Protein AF-A0A8X6I5J2-F1 (afdb_monomer_lite)

Organism: Trichonephila clavata (NCBI:txid2740835)

Secondary structure (DSSP, 8-state):
--------GGGGHHHHHHHHHHHHHHH--PPPPTTTTTS-------SPPP-SPPPP-PPP--SPPPPTT---PPPTTTT-BTTB-

Sequence (85 aa):
WKYRRNVLTFSCRKTQAVLDKCMLEKLNIERPYLGYFTEIRTHKTNRPHPGPPLPRKEYVDDRPSLPPDYPIEDAKFGSAWFMYN

Foldseek 3Di:
DPDPPVPPVVVCVVVVVVVQVCCCVPVVDHDDDDCPVVDDDDDDDPDPDDDDPDDDDDDDP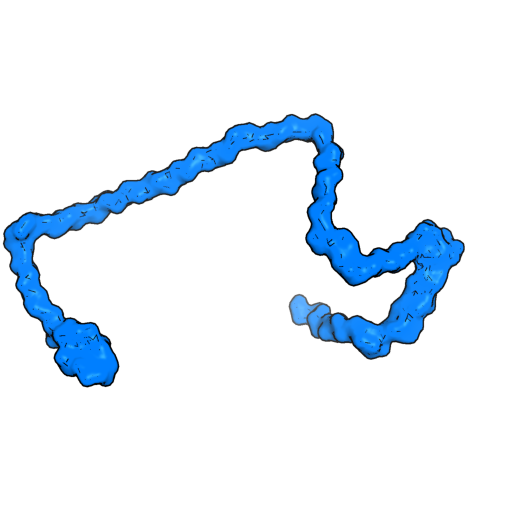PDDDDDPPDDDDADPQHPPDPVHD

Structure (mmCIF, N/CA/C/O backbone):
data_AF-A0A8X6I5J2-F1
#
_entry.id   AF-A0A8X6I5J2-F1
#
loop_
_atom_site.group_PDB
_atom_site.id
_atom_site.type_symbol
_atom_site.label_atom_id
_atom_site.label_alt_id
_atom_site.label_comp_id
_atom_site.label_asym_id
_atom_site.label_entity_id
_atom_site.label_seq_id
_atom_site.pdbx_PDB_ins_code
_atom_site.Cartn_x
_atom_site.Cartn_y
_atom_site.Cartn_z
_atom_site.occupancy
_atom_site.B_iso_or_equiv
_atom_site.auth_seq_id
_atom_site.auth_comp_id
_atom_site.auth_asym_id
_atom_site.auth_atom_id
_atom_site.pdbx_PDB_model_num
ATOM 1 N N . TRP A 1 1 ? 9.531 21.642 6.570 1.00 38.75 1 TRP A N 1
ATOM 2 C CA . TRP A 1 1 ? 10.195 20.429 7.100 1.00 38.75 1 TRP A CA 1
ATOM 3 C C . TRP A 1 1 ? 10.089 20.282 8.622 1.00 38.75 1 TRP A C 1
ATOM 5 O O . TRP A 1 1 ? 10.995 19.759 9.256 1.00 38.75 1 TRP A O 1
ATOM 15 N N . LYS A 1 2 ? 8.972 20.691 9.236 1.00 41.94 2 LYS A N 1
ATOM 16 C CA . LYS A 1 2 ? 8.724 20.534 10.677 1.00 41.94 2 LYS A CA 1
ATOM 17 C C . LYS A 1 2 ? 7.516 19.603 10.805 1.00 41.94 2 LYS A C 1
ATOM 19 O O . LYS A 1 2 ? 6.549 19.812 10.084 1.00 41.94 2 LYS A O 1
ATOM 24 N N . TYR A 1 3 ? 7.613 18.584 11.659 1.00 51.31 3 TYR A N 1
ATOM 25 C CA . TYR A 1 3 ? 6.624 17.519 11.913 1.00 51.31 3 TYR A CA 1
ATOM 26 C C . TYR A 1 3 ? 6.640 16.283 10.996 1.00 51.31 3 TYR A C 1
ATOM 28 O O . TYR A 1 3 ? 5.608 15.869 10.477 1.00 51.31 3 TYR A O 1
ATOM 36 N N . ARG A 1 4 ? 7.766 15.557 10.950 1.00 51.03 4 ARG A N 1
ATOM 37 C CA . ARG A 1 4 ? 7.658 14.087 10.966 1.00 51.03 4 ARG A CA 1
ATOM 38 C C . ARG A 1 4 ? 7.341 13.659 12.400 1.00 51.03 4 ARG A C 1
ATOM 40 O O . ARG A 1 4 ? 8.240 13.396 13.188 1.00 51.03 4 ARG A O 1
ATOM 47 N N . ARG A 1 5 ? 6.055 13.654 12.767 1.00 56.44 5 ARG A N 1
ATOM 48 C CA . ARG A 1 5 ? 5.608 12.865 13.922 1.00 56.44 5 ARG A CA 1
ATOM 49 C C . ARG A 1 5 ? 5.722 11.404 13.501 1.00 56.44 5 ARG A C 1
ATOM 51 O O . ARG A 1 5 ? 5.104 11.019 12.515 1.00 56.44 5 ARG A O 1
ATOM 58 N N . ASN A 1 6 ? 6.529 10.618 14.206 1.00 55.31 6 ASN A N 1
ATOM 59 C CA . ASN A 1 6 ? 6.534 9.167 14.055 1.00 55.31 6 ASN A CA 1
ATOM 60 C C . ASN A 1 6 ? 5.119 8.662 14.376 1.00 55.31 6 ASN A C 1
ATOM 62 O O . ASN A 1 6 ? 4.729 8.623 15.541 1.00 55.31 6 ASN A O 1
ATOM 66 N N . VAL A 1 7 ? 4.324 8.341 13.350 1.00 60.41 7 VAL A N 1
ATOM 67 C CA . VAL A 1 7 ? 2.970 7.790 13.511 1.00 60.41 7 VAL A CA 1
ATOM 68 C C . VAL A 1 7 ? 3.104 6.309 13.854 1.00 60.41 7 VAL A C 1
ATOM 70 O O . VAL A 1 7 ? 2.863 5.424 13.038 1.00 60.41 7 VAL A O 1
ATOM 73 N N . LEU A 1 8 ? 3.549 6.031 15.077 1.00 59.28 8 LEU A N 1
ATOM 74 C CA . LEU A 1 8 ? 3.470 4.695 15.648 1.00 59.28 8 LEU A CA 1
ATOM 75 C C . LEU A 1 8 ? 2.008 4.457 16.036 1.00 59.28 8 LEU A C 1
ATOM 77 O O . LEU A 1 8 ? 1.535 4.937 17.060 1.00 59.28 8 LEU A O 1
ATOM 81 N N . THR A 1 9 ? 1.271 3.722 15.205 1.00 66.50 9 THR A N 1
ATOM 82 C CA . THR A 1 9 ? -0.157 3.413 15.419 1.00 66.50 9 THR A CA 1
ATOM 83 C C . THR A 1 9 ? -0.412 2.527 16.644 1.00 66.50 9 THR A C 1
ATOM 85 O O . THR A 1 9 ? -1.550 2.408 17.099 1.00 66.50 9 THR A O 1
ATOM 88 N N . PHE A 1 10 ? 0.639 1.922 17.206 1.00 75.31 10 PHE A N 1
ATOM 89 C CA . PHE A 1 10 ? 0.553 0.998 18.334 1.00 75.31 10 PHE A CA 1
ATOM 90 C C . PHE A 1 10 ? 0.084 1.665 19.636 1.00 75.31 10 PHE A C 1
ATOM 92 O O . PHE A 1 10 ? -0.751 1.106 20.341 1.00 75.31 10 PHE A O 1
ATOM 99 N N . SER A 1 11 ? 0.542 2.882 19.940 1.00 85.62 11 SER A N 1
ATOM 100 C CA . SER A 1 11 ? 0.157 3.596 21.169 1.00 85.62 11 SER A CA 1
ATOM 101 C C . SER A 1 11 ? -1.237 4.238 21.097 1.00 85.62 11 SER A C 1
ATOM 103 O O . SER A 1 11 ? -1.775 4.664 22.118 1.00 85.62 11 SER A O 1
ATOM 105 N N . CYS A 1 12 ? -1.860 4.278 19.914 1.00 87.69 12 CYS A N 1
ATOM 106 C CA . CYS A 1 12 ? -3.107 5.006 19.659 1.00 87.69 12 CYS A CA 1
ATOM 107 C C . CYS A 1 12 ? -4.352 4.110 19.524 1.00 87.69 12 CYS A C 1
ATOM 109 O O . CYS A 1 12 ? -5.381 4.566 19.032 1.00 87.69 12 CYS A O 1
ATOM 111 N N . ARG A 1 13 ? -4.318 2.845 19.967 1.00 89.56 13 ARG A N 1
ATOM 112 C CA . ARG A 1 13 ? -5.475 1.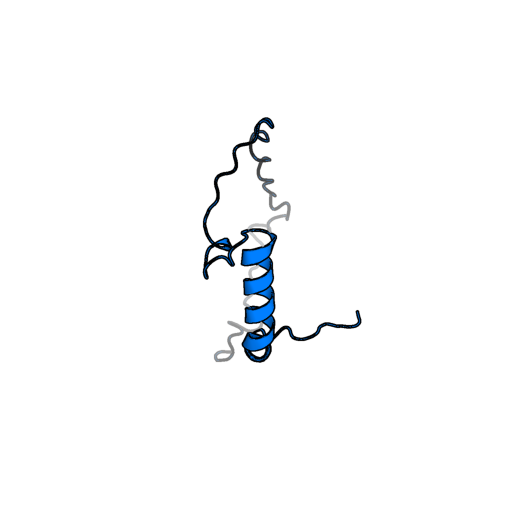933 19.811 1.00 89.56 13 ARG A CA 1
ATOM 113 C C . ARG A 1 13 ? -6.744 2.408 20.528 1.00 89.56 13 ARG A C 1
ATOM 115 O O . ARG A 1 13 ? -7.836 2.211 20.007 1.00 89.56 13 ARG A O 1
ATOM 122 N N . LYS A 1 14 ? -6.610 3.090 21.673 1.00 91.50 14 LYS A N 1
ATOM 123 C CA . LYS A 1 14 ? -7.753 3.649 22.421 1.00 91.50 14 LYS A CA 1
ATOM 124 C C . LYS A 1 14 ? -8.469 4.757 21.645 1.00 91.50 14 LYS A C 1
ATOM 126 O O . LYS A 1 14 ? -9.689 4.751 21.557 1.00 91.50 14 LYS A O 1
ATOM 131 N N . THR A 1 15 ? -7.716 5.691 21.065 1.00 91.81 15 THR A N 1
ATOM 132 C CA . THR A 1 15 ? -8.288 6.796 20.280 1.00 91.81 15 THR A CA 1
ATOM 133 C C . THR A 1 15 ? -8.806 6.313 18.930 1.00 91.81 15 THR A C 1
ATOM 135 O O . THR A 1 15 ? -9.844 6.782 18.474 1.00 91.81 15 THR A O 1
ATOM 138 N N . GLN A 1 16 ? -8.137 5.325 18.329 1.00 92.75 16 GLN A N 1
ATOM 139 C CA . GLN A 1 16 ? -8.604 4.671 17.113 1.00 92.75 16 GLN A CA 1
ATOM 140 C C . GLN A 1 16 ? -9.980 4.015 17.311 1.00 92.75 16 GLN A C 1
ATOM 142 O O . GLN A 1 16 ? -10.856 4.223 16.484 1.00 92.75 16 GLN A O 1
ATOM 147 N N . ALA A 1 17 ? -10.209 3.295 18.416 1.00 92.94 17 ALA A N 1
ATOM 148 C CA . ALA A 1 17 ? -11.499 2.649 18.679 1.00 92.94 17 ALA A CA 1
ATOM 149 C C . ALA A 1 17 ? -12.667 3.650 18.771 1.00 92.94 17 ALA A C 1
ATOM 151 O O . ALA A 1 17 ? -13.759 3.378 18.279 1.00 92.94 17 ALA A O 1
ATOM 152 N N . VAL A 1 18 ? -12.435 4.825 19.368 1.00 95.56 18 VAL A N 1
ATOM 153 C CA . VAL A 1 18 ? -13.450 5.891 19.454 1.00 95.56 18 VAL A CA 1
ATOM 154 C C . VAL A 1 18 ? -13.763 6.467 18.071 1.00 95.56 18 VAL A C 1
ATOM 156 O O . VAL A 1 18 ? -14.930 6.686 17.750 1.00 95.56 18 VAL A O 1
ATOM 159 N N . LEU A 1 19 ? -12.737 6.683 17.241 1.00 95.00 19 LEU A N 1
ATOM 160 C CA . LEU A 1 19 ? -12.916 7.162 15.871 1.00 95.00 19 LEU A CA 1
ATOM 161 C C . LEU A 1 19 ? -13.653 6.132 15.009 1.00 95.00 19 LEU A C 1
ATOM 163 O O . LEU A 1 19 ? -14.642 6.484 14.372 1.00 95.00 19 LEU A O 1
ATOM 167 N N . ASP A 1 20 ? -13.198 4.878 15.023 1.00 96.12 20 ASP A N 1
ATOM 168 C CA . ASP A 1 20 ? -13.781 3.783 14.243 1.00 96.12 20 ASP A CA 1
ATOM 169 C C . ASP A 1 20 ? -15.270 3.600 14.612 1.00 96.12 20 ASP A C 1
ATOM 171 O O . ASP A 1 20 ? -16.114 3.473 13.727 1.00 96.12 20 ASP A O 1
ATOM 175 N N . LYS A 1 21 ? -15.622 3.711 15.905 1.00 96.75 21 LYS A N 1
ATOM 176 C CA . LYS A 1 21 ? -17.018 3.698 16.375 1.00 96.75 21 LYS A CA 1
ATOM 177 C C . LYS A 1 21 ? -17.834 4.880 15.839 1.00 96.75 21 LYS A C 1
ATOM 179 O O . LYS A 1 21 ? -18.937 4.686 15.340 1.00 96.75 21 LYS A O 1
ATOM 184 N N . CYS A 1 22 ? -17.298 6.098 15.917 1.00 97.69 22 CYS A N 1
ATOM 185 C CA . CYS A 1 22 ? -17.981 7.299 15.426 1.00 97.69 22 CYS A CA 1
ATOM 186 C C . CYS A 1 22 ? -18.252 7.230 13.911 1.00 97.69 22 CYS A C 1
ATOM 188 O O . CYS A 1 22 ? -19.350 7.554 13.459 1.00 97.69 22 CYS A O 1
ATOM 190 N N . MET A 1 23 ? -17.273 6.763 13.129 1.00 98.00 23 MET A N 1
ATOM 191 C CA . MET A 1 23 ? -17.394 6.598 11.676 1.00 98.00 23 MET A CA 1
ATOM 192 C C . MET A 1 23 ? -18.454 5.557 11.300 1.00 98.00 23 MET A C 1
ATOM 194 O O . MET A 1 23 ? -19.247 5.793 10.386 1.00 98.00 23 MET A O 1
ATOM 198 N N . LEU A 1 24 ? -18.510 4.443 12.032 1.00 97.25 24 LEU A N 1
ATOM 199 C CA . LEU A 1 24 ? -19.515 3.405 11.824 1.00 97.25 24 LEU A CA 1
ATOM 200 C C . LEU A 1 24 ? -20.920 3.928 12.154 1.00 97.25 24 LEU A C 1
ATOM 202 O O . LEU A 1 24 ? -21.826 3.813 11.339 1.00 97.25 24 LEU A O 1
ATOM 206 N N . GLU A 1 25 ? -21.103 4.585 13.299 1.00 98.00 25 GLU A N 1
ATOM 207 C CA . GLU A 1 25 ? -22.426 5.050 13.739 1.00 98.00 25 GLU A CA 1
ATOM 208 C C . GLU A 1 25 ? -22.975 6.233 12.928 1.00 98.00 25 GLU A C 1
ATOM 210 O O . GLU A 1 25 ? -24.188 6.354 12.760 1.00 98.00 25 G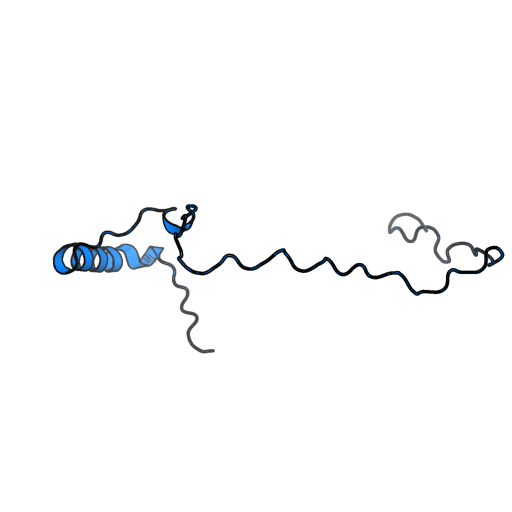LU A O 1
ATOM 215 N N . LYS A 1 26 ? -22.110 7.146 12.465 1.00 98.12 26 LYS A N 1
ATOM 216 C CA . LYS A 1 26 ? -22.543 8.395 11.808 1.00 98.12 26 LYS A CA 1
ATOM 217 C C . LYS A 1 26 ? -22.495 8.341 10.292 1.00 98.12 26 LYS A C 1
ATOM 219 O O . LYS A 1 26 ? -23.264 9.050 9.649 1.00 98.12 26 LYS A O 1
ATOM 224 N N . LEU A 1 27 ? -21.591 7.544 9.732 1.00 97.44 27 LEU A N 1
ATOM 225 C CA . LEU A 1 27 ? -21.364 7.475 8.289 1.00 97.44 27 LEU A CA 1
ATOM 226 C C . LEU A 1 27 ? -21.547 6.063 7.731 1.00 97.44 27 LEU A C 1
ATOM 228 O O . LEU A 1 27 ? -21.499 5.903 6.515 1.00 97.44 27 LEU A O 1
ATOM 232 N N . ASN A 1 28 ? -21.767 5.056 8.586 1.00 97.12 28 ASN A N 1
ATOM 233 C CA . ASN A 1 28 ? -21.842 3.650 8.189 1.00 97.12 28 ASN A CA 1
ATOM 234 C C . ASN A 1 28 ? -20.591 3.196 7.412 1.00 97.12 28 ASN A C 1
ATOM 236 O O . ASN A 1 28 ? -20.677 2.438 6.447 1.00 97.12 28 ASN A O 1
ATOM 240 N N . ILE A 1 29 ? -19.420 3.713 7.810 1.00 96.38 29 ILE A N 1
ATOM 241 C CA . ILE A 1 29 ? -18.122 3.382 7.212 1.00 96.38 29 ILE A CA 1
ATOM 242 C C . ILE A 1 29 ? -17.354 2.496 8.184 1.00 96.38 29 ILE A C 1
ATOM 244 O O . ILE A 1 29 ? -16.972 2.936 9.269 1.00 96.38 29 ILE A O 1
ATOM 248 N N . GLU A 1 30 ? -17.068 1.268 7.764 1.00 95.75 30 GLU A N 1
ATOM 249 C CA . GLU A 1 30 ? -16.221 0.351 8.518 1.00 95.75 30 GLU A CA 1
ATOM 250 C C . GLU A 1 30 ? -14.742 0.502 8.158 1.00 95.75 30 GLU A C 1
ATOM 252 O O . GLU A 1 30 ? -14.362 0.838 7.031 1.00 95.75 30 GLU A O 1
ATOM 257 N N . ARG A 1 31 ? -13.879 0.216 9.136 1.00 94.25 31 ARG A N 1
ATOM 258 C CA . ARG A 1 31 ? -12.437 0.186 8.915 1.00 94.25 31 ARG A CA 1
ATOM 259 C C . ARG A 1 31 ? -12.071 -1.059 8.095 1.00 94.25 31 ARG A C 1
ATOM 261 O O . ARG A 1 31 ? -12.360 -2.170 8.536 1.00 94.25 31 ARG A O 1
ATOM 268 N N . PRO A 1 32 ? -11.354 -0.913 6.968 1.00 94.56 32 PRO A N 1
ATOM 269 C CA . PRO A 1 32 ? -10.947 -2.058 6.171 1.00 94.56 32 PRO A CA 1
ATOM 270 C C . PRO A 1 32 ? -9.949 -2.955 6.914 1.00 94.56 32 PRO A C 1
ATOM 272 O O . PRO A 1 32 ? -9.167 -2.502 7.761 1.00 94.56 32 PRO A O 1
ATOM 275 N N . TYR A 1 33 ? -9.949 -4.236 6.554 1.00 93.31 33 TYR A N 1
ATOM 276 C CA . TYR A 1 33 ? -9.011 -5.220 7.084 1.00 93.31 33 TYR A CA 1
ATOM 277 C C . TYR A 1 33 ? -7.581 -4.981 6.580 1.00 93.31 33 TYR A C 1
ATOM 279 O O . TYR A 1 33 ? -7.316 -4.214 5.646 1.00 93.31 33 TYR A O 1
ATOM 287 N N . LEU A 1 34 ? -6.630 -5.655 7.227 1.00 92.12 34 LEU A N 1
ATOM 288 C CA . LEU A 1 34 ? -5.229 -5.623 6.830 1.00 92.12 34 LEU A CA 1
ATOM 289 C C . LEU A 1 34 ? -5.061 -6.300 5.462 1.00 92.12 34 LEU A C 1
ATOM 291 O O . LEU A 1 34 ? -5.269 -7.500 5.350 1.00 92.12 34 LEU A O 1
ATOM 295 N N . GLY A 1 35 ? -4.662 -5.535 4.447 1.00 93.56 35 GLY A N 1
ATOM 296 C CA . GLY A 1 35 ? -4.466 -6.040 3.082 1.00 93.56 35 GLY A CA 1
ATOM 297 C C . GLY A 1 35 ? -5.484 -5.523 2.064 1.00 93.56 35 GLY A C 1
ATOM 298 O O . GLY A 1 35 ? -5.225 -5.580 0.868 1.00 93.56 35 GLY A O 1
ATOM 299 N N . TYR A 1 36 ? -6.569 -4.881 2.507 1.00 94.62 36 TYR A N 1
ATOM 300 C CA . TYR A 1 36 ? -7.562 -4.275 1.609 1.00 94.62 36 TYR A CA 1
ATOM 301 C C . TYR A 1 36 ? -6.948 -3.349 0.541 1.00 94.62 36 TYR A C 1
ATOM 303 O O . TYR A 1 36 ? -7.428 -3.273 -0.588 1.00 94.62 36 TYR A O 1
ATOM 311 N N . PHE A 1 37 ? -5.882 -2.620 0.887 1.00 92.94 37 PHE A N 1
ATOM 312 C CA . PHE A 1 37 ? -5.198 -1.694 -0.024 1.00 92.94 37 PHE A CA 1
ATOM 313 C C . PHE A 1 37 ? -4.103 -2.338 -0.878 1.00 92.94 37 PHE A C 1
ATOM 315 O O . PHE A 1 37 ? -3.614 -1.698 -1.802 1.00 92.94 37 PHE A O 1
ATOM 322 N N . THR A 1 38 ? -3.700 -3.570 -0.573 1.00 95.94 38 THR A N 1
ATOM 323 C CA . THR A 1 38 ? -2.692 -4.304 -1.352 1.00 95.94 38 THR A CA 1
ATOM 324 C C . THR A 1 38 ? -3.318 -5.196 -2.418 1.00 95.94 38 THR A C 1
ATOM 326 O O . THR A 1 38 ? -2.608 -5.776 -3.231 1.00 95.94 38 THR A O 1
ATOM 329 N N . GLU A 1 39 ? -4.642 -5.316 -2.422 1.00 94.00 39 GLU A N 1
ATOM 330 C CA . GLU A 1 39 ? -5.369 -6.098 -3.411 1.00 94.00 39 GLU A CA 1
ATOM 331 C C . GLU A 1 39 ? -5.478 -5.382 -4.755 1.00 94.00 39 GLU A C 1
ATOM 333 O O . GLU A 1 39 ? -5.656 -4.163 -4.837 1.00 94.00 39 GLU A O 1
ATOM 338 N N . ILE A 1 40 ? -5.405 -6.172 -5.826 1.00 96.00 40 ILE A N 1
ATOM 339 C CA . ILE A 1 40 ? -5.553 -5.683 -7.194 1.00 96.00 40 ILE A CA 1
ATOM 340 C C . ILE A 1 40 ? -7.003 -5.244 -7.402 1.00 96.00 40 ILE A C 1
ATOM 342 O O . ILE A 1 40 ? -7.932 -6.043 -7.288 1.00 96.00 40 ILE A O 1
ATOM 346 N N . ARG A 1 41 ? -7.200 -3.973 -7.763 1.00 93.56 41 ARG A N 1
ATOM 347 C CA . ARG A 1 41 ? -8.517 -3.421 -8.101 1.00 93.56 41 ARG A CA 1
ATOM 348 C C . ARG A 1 41 ? -8.603 -3.128 -9.586 1.00 93.56 41 ARG A C 1
ATOM 350 O O . ARG A 1 41 ? -7.819 -2.353 -10.126 1.00 93.56 41 ARG A O 1
ATOM 357 N N . THR A 1 42 ? -9.591 -3.727 -10.241 1.00 92.19 42 THR A N 1
ATOM 358 C CA . THR A 1 42 ? -9.881 -3.443 -11.649 1.00 92.19 42 THR A CA 1
ATOM 359 C C . THR A 1 42 ? -10.796 -2.225 -11.735 1.00 92.19 42 THR A C 1
ATOM 361 O O . THR A 1 42 ? -11.957 -2.285 -11.332 1.00 92.19 42 THR A O 1
ATOM 364 N N . HIS A 1 43 ? -10.285 -1.113 -12.263 1.00 91.88 43 HIS A N 1
ATOM 365 C CA . HIS A 1 43 ? -11.059 0.112 -12.466 1.00 91.88 43 HIS A CA 1
ATOM 366 C C . HIS A 1 43 ? -11.591 0.180 -13.903 1.00 91.88 43 HIS A C 1
ATOM 368 O O . HIS A 1 43 ? -10.813 0.219 -14.856 1.00 91.88 43 HIS A O 1
ATOM 374 N N . LYS A 1 44 ? -12.919 0.226 -14.072 1.00 92.56 44 LYS A N 1
ATOM 375 C CA . LYS A 1 44 ? -13.541 0.499 -15.377 1.00 92.56 44 LYS A CA 1
ATOM 376 C C . LYS A 1 44 ? -13.475 1.997 -15.657 1.00 92.56 44 LYS A C 1
ATOM 378 O O . LYS A 1 44 ? -13.922 2.795 -14.838 1.00 92.56 44 LYS A O 1
ATOM 383 N N . THR A 1 45 ? -12.925 2.377 -16.805 1.00 93.38 45 THR A N 1
ATOM 384 C CA . THR A 1 45 ? -12.845 3.778 -17.235 1.00 93.38 45 THR A CA 1
ATOM 385 C C . THR A 1 45 ? -13.320 3.912 -18.681 1.00 93.38 45 THR A C 1
ATOM 387 O O . THR A 1 45 ? -13.115 3.005 -19.481 1.00 93.38 45 THR A O 1
ATOM 390 N N . ASN A 1 46 ? -13.962 5.039 -19.011 1.00 94.75 46 ASN A N 1
ATOM 391 C CA . ASN A 1 46 ? -14.444 5.342 -20.371 1.00 94.75 46 ASN A CA 1
ATOM 392 C C . ASN A 1 46 ? -13.374 6.018 -21.245 1.00 94.75 46 ASN A C 1
ATOM 394 O O . ASN A 1 46 ? -13.605 6.292 -22.420 1.00 94.75 46 ASN A O 1
ATOM 398 N N . ARG A 1 47 ? -12.215 6.351 -20.663 1.00 91.94 47 ARG A N 1
ATOM 399 C CA . ARG A 1 47 ? -11.107 6.977 -21.385 1.00 91.94 47 ARG A CA 1
ATOM 400 C C . ARG A 1 47 ? -10.555 5.968 -22.403 1.00 91.94 47 ARG A C 1
ATOM 402 O O . ARG A 1 47 ? -10.363 4.811 -22.030 1.00 91.94 47 ARG A O 1
ATOM 409 N N . PRO A 1 48 ? -10.238 6.385 -23.642 1.00 91.38 48 PRO A N 1
ATOM 410 C CA . PRO A 1 48 ? -9.560 5.502 -24.581 1.00 91.38 48 PRO A CA 1
ATOM 411 C C . PRO A 1 48 ? -8.222 5.029 -24.000 1.00 91.38 48 PRO A C 1
ATOM 413 O O . PRO A 1 48 ? -7.525 5.783 -23.309 1.00 91.38 48 PRO A O 1
ATOM 416 N N . HIS A 1 49 ? -7.873 3.772 -24.278 1.00 87.94 49 HIS A N 1
ATOM 417 C CA . HIS A 1 49 ? -6.595 3.196 -23.871 1.00 87.94 49 HIS A CA 1
ATOM 418 C C . HIS A 1 49 ? -5.448 4.089 -24.386 1.00 87.94 49 HIS A C 1
ATOM 420 O O . HIS A 1 49 ? -5.506 4.519 -25.544 1.00 87.94 49 HIS A O 1
ATOM 426 N N . PRO A 1 50 ? -4.434 4.425 -23.560 1.00 86.00 50 PRO A N 1
ATOM 427 C CA . PRO A 1 50 ? -3.223 5.045 -24.089 1.00 86.00 50 PRO A CA 1
ATOM 428 C C . PRO A 1 50 ? -2.671 4.116 -25.173 1.00 86.00 50 PRO A C 1
ATOM 430 O O . PRO A 1 50 ? -2.737 2.906 -25.009 1.00 86.00 50 PRO A O 1
ATOM 433 N N . GLY A 1 51 ? -2.230 4.666 -26.304 1.00 87.12 51 GLY A N 1
ATOM 434 C CA . GLY A 1 51 ? -1.805 3.880 -27.465 1.00 87.12 51 GLY A CA 1
ATOM 435 C C . GLY A 1 51 ? -0.657 2.893 -27.178 1.00 87.12 51 GLY A C 1
ATOM 436 O O . GLY A 1 51 ? -0.276 2.683 -26.025 1.00 87.12 51 GLY A O 1
ATOM 437 N N . PRO A 1 52 ? -0.072 2.279 -28.220 1.00 88.75 52 PRO A N 1
ATOM 438 C CA . PRO A 1 52 ? 1.021 1.329 -28.034 1.00 88.75 52 PRO A CA 1
ATOM 439 C C . PRO A 1 52 ? 2.157 1.931 -27.184 1.00 88.75 52 PRO A C 1
ATOM 441 O O . PRO A 1 52 ? 2.369 3.151 -27.216 1.00 88.75 52 PRO A O 1
ATOM 444 N N . PRO A 1 53 ? 2.883 1.097 -26.413 1.00 85.94 53 PRO A N 1
ATOM 445 C CA . PRO A 1 53 ? 3.997 1.563 -25.599 1.00 85.94 53 PRO A CA 1
ATOM 446 C C . PRO A 1 53 ? 4.997 2.326 -26.468 1.00 85.94 53 PRO A C 1
ATOM 448 O O . PRO A 1 53 ? 5.210 1.988 -27.634 1.00 85.94 53 PRO A O 1
ATOM 451 N N . LEU A 1 54 ? 5.614 3.360 -25.892 1.00 85.38 54 LEU A N 1
ATOM 452 C CA . LEU A 1 54 ? 6.659 4.103 -26.588 1.00 85.38 54 LEU A CA 1
ATOM 453 C C . LEU A 1 54 ? 7.760 3.129 -27.037 1.00 85.38 54 LEU A C 1
ATOM 455 O O . LEU A 1 54 ? 8.129 2.243 -26.256 1.00 85.38 54 LEU A O 1
ATOM 459 N N . PRO A 1 55 ? 8.290 3.273 -28.265 1.00 88.38 55 PRO A N 1
ATOM 460 C CA . PRO A 1 55 ? 9.359 2.408 -28.734 1.00 88.38 55 PRO A CA 1
ATOM 461 C C . PRO A 1 55 ? 10.557 2.517 -27.788 1.00 88.38 55 PRO A C 1
ATOM 463 O O . PRO A 1 55 ? 10.931 3.613 -27.351 1.00 88.38 55 PRO A O 1
ATOM 466 N N . ARG A 1 56 ? 11.158 1.369 -27.458 1.00 84.12 56 ARG A N 1
ATOM 467 C CA . ARG A 1 56 ? 12.413 1.329 -26.705 1.00 84.12 56 ARG A CA 1
ATOM 468 C C . ARG A 1 56 ? 13.470 2.072 -27.523 1.00 84.12 56 ARG A C 1
ATOM 470 O O . ARG A 1 56 ? 13.686 1.746 -28.684 1.00 84.12 56 ARG A O 1
ATOM 477 N N . LYS A 1 57 ? 14.127 3.059 -26.915 1.00 86.62 57 LYS A N 1
ATOM 478 C CA . LYS A 1 57 ? 15.312 3.683 -27.508 1.00 86.62 57 LYS A CA 1
ATOM 479 C C . LYS A 1 57 ? 16.492 2.732 -27.325 1.00 86.62 57 LYS A C 1
ATOM 481 O O . LYS A 1 57 ? 16.906 2.497 -26.191 1.00 86.62 57 LYS A O 1
ATOM 486 N N . GLU A 1 58 ? 16.984 2.166 -28.416 1.00 90.12 58 GLU A N 1
ATOM 487 C CA . GLU A 1 58 ? 18.255 1.446 -28.446 1.00 90.12 58 GLU A CA 1
ATOM 488 C C . GLU A 1 58 ? 19.365 2.457 -28.736 1.00 90.12 58 GLU A C 1
ATOM 490 O O . GLU A 1 58 ? 19.275 3.230 -29.688 1.00 90.12 58 GLU A O 1
ATOM 495 N N . TYR A 1 59 ? 20.373 2.498 -27.868 1.00 87.56 59 TYR A N 1
ATOM 496 C CA . TYR A 1 59 ? 21.554 3.333 -28.056 1.00 87.56 59 TYR A CA 1
ATOM 497 C C . TYR A 1 59 ? 22.652 2.451 -28.640 1.00 87.56 59 TYR A C 1
ATOM 499 O O . TYR A 1 59 ? 23.013 1.444 -28.029 1.00 87.56 59 TYR A O 1
ATOM 507 N N . VAL A 1 60 ? 23.148 2.810 -29.823 1.00 88.44 60 VAL A N 1
ATOM 508 C CA . VAL A 1 60 ? 24.332 2.175 -30.408 1.00 88.44 60 VAL A CA 1
ATOM 509 C C . VAL A 1 60 ? 25.561 2.689 -29.660 1.00 88.44 60 VAL A C 1
ATOM 511 O O . VAL A 1 60 ? 25.609 3.848 -29.246 1.00 88.44 60 VAL A O 1
ATOM 514 N N . ASP A 1 61 ? 26.535 1.813 -29.425 1.00 86.19 61 ASP A N 1
ATOM 515 C CA . ASP A 1 61 ? 27.828 2.229 -28.895 1.00 86.19 61 ASP A CA 1
ATOM 516 C C . ASP A 1 61 ? 28.636 2.902 -30.013 1.00 86.19 61 ASP A C 1
ATOM 518 O O . ASP A 1 61 ? 29.261 2.229 -30.827 1.00 86.19 61 ASP A O 1
ATOM 522 N N . ASP A 1 62 ? 28.594 4.234 -30.066 1.00 85.00 62 ASP A N 1
ATOM 523 C CA . ASP A 1 62 ? 29.288 5.041 -31.082 1.00 85.00 62 ASP A CA 1
ATOM 524 C C . ASP A 1 62 ? 30.800 5.190 -30.809 1.00 85.00 62 ASP A C 1
ATOM 526 O O . ASP A 1 62 ? 31.499 5.942 -31.495 1.00 85.00 62 ASP A O 1
ATOM 530 N N . ARG A 1 63 ? 31.338 4.521 -29.779 1.00 86.38 63 ARG A N 1
ATOM 531 C CA . ARG A 1 63 ? 32.767 4.599 -29.464 1.00 86.38 63 ARG A CA 1
ATOM 532 C C . ARG A 1 63 ? 33.578 3.874 -30.546 1.00 86.38 63 ARG A C 1
ATOM 534 O O . ARG A 1 63 ? 33.268 2.727 -30.874 1.00 86.38 63 ARG A O 1
ATOM 541 N N . PRO A 1 64 ? 34.648 4.490 -31.083 1.00 88.06 64 PRO A N 1
ATOM 542 C CA . PRO A 1 64 ? 35.518 3.808 -32.029 1.00 88.06 64 PRO A CA 1
ATOM 543 C C . PRO A 1 64 ? 36.149 2.588 -31.353 1.00 88.06 64 PRO A C 1
ATOM 545 O O . PRO A 1 64 ? 36.700 2.685 -30.254 1.00 88.06 64 PRO A O 1
ATOM 548 N N . SER A 1 65 ? 36.064 1.436 -32.017 1.00 85.19 65 SER A N 1
ATOM 549 C CA . SER A 1 65 ? 36.805 0.247 -31.596 1.00 85.19 65 SER A CA 1
ATOM 550 C C . SER A 1 65 ? 38.303 0.480 -31.778 1.00 85.19 65 SER A C 1
ATOM 552 O O . SER A 1 65 ? 38.720 1.201 -32.689 1.00 85.19 65 SER A O 1
ATOM 554 N N . LEU A 1 66 ? 39.117 -0.129 -30.915 1.00 87.69 66 LEU A N 1
ATOM 555 C CA . LEU A 1 66 ? 40.564 -0.086 -31.087 1.00 87.69 66 LEU A CA 1
ATOM 556 C C . LEU A 1 66 ? 40.955 -0.813 -32.390 1.00 87.69 66 LEU A C 1
ATOM 558 O O . LEU A 1 66 ? 40.278 -1.772 -32.778 1.00 87.69 66 LEU A O 1
ATOM 562 N N . PRO A 1 67 ? 42.030 -0.380 -33.075 1.00 90.00 67 PRO A N 1
ATOM 563 C CA . PRO A 1 67 ? 42.578 -1.105 -34.214 1.00 90.00 67 PRO A CA 1
ATOM 564 C C . PRO A 1 67 ? 42.912 -2.561 -33.846 1.00 90.00 67 PRO A C 1
ATOM 566 O O . PRO A 1 67 ? 43.319 -2.817 -32.713 1.00 90.00 67 PRO A O 1
ATOM 569 N N . PRO A 1 68 ? 42.808 -3.512 -34.791 1.00 87.00 68 PRO A N 1
ATOM 570 C CA . PRO A 1 68 ? 43.099 -4.923 -34.524 1.00 87.00 68 PRO A CA 1
ATOM 571 C C . PRO A 1 68 ? 44.570 -5.188 -34.165 1.00 87.00 68 PRO A C 1
ATOM 573 O O . PRO A 1 68 ?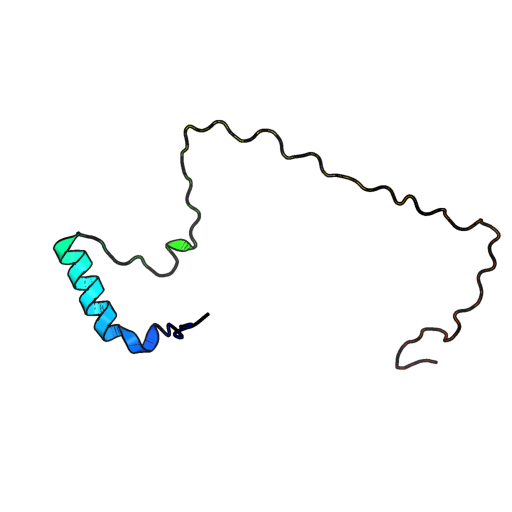 44.860 -6.197 -33.536 1.00 87.00 68 PRO A O 1
ATOM 576 N N . ASP A 1 69 ? 45.476 -4.285 -34.544 1.00 89.94 69 ASP A N 1
ATOM 577 C CA . ASP A 1 69 ? 46.922 -4.366 -34.286 1.00 89.94 69 ASP A CA 1
ATOM 578 C C . ASP A 1 69 ? 47.359 -3.502 -33.085 1.00 89.94 69 ASP A C 1
ATOM 580 O O . ASP A 1 69 ? 48.509 -3.085 -32.968 1.00 89.94 69 ASP A O 1
ATOM 584 N N . TYR A 1 70 ? 46.421 -3.137 -32.204 1.00 88.94 70 TYR A N 1
ATOM 585 C CA . TYR A 1 70 ? 46.757 -2.370 -31.008 1.00 88.94 70 TYR A CA 1
ATOM 586 C C . TYR A 1 70 ? 47.515 -3.261 -30.008 1.00 88.94 70 TYR A C 1
ATOM 588 O O . TYR A 1 70 ? 47.026 -4.349 -29.688 1.00 88.94 70 TYR A O 1
ATOM 596 N N . PRO A 1 71 ? 48.676 -2.828 -29.482 1.00 89.25 71 PRO A N 1
ATOM 597 C CA . PRO A 1 71 ? 49.440 -3.633 -28.540 1.00 89.25 71 PRO A CA 1
ATOM 598 C C . PRO A 1 71 ? 48.631 -3.863 -27.261 1.00 89.25 71 PRO A C 1
ATOM 600 O O . PRO A 1 71 ? 48.190 -2.922 -26.600 1.00 89.25 71 PRO A O 1
ATOM 603 N N . ILE A 1 72 ? 48.434 -5.133 -26.911 1.00 88.56 72 ILE A N 1
ATOM 604 C CA . ILE A 1 72 ? 47.824 -5.531 -25.643 1.00 88.56 72 ILE A CA 1
ATOM 605 C C . ILE A 1 72 ? 48.962 -5.656 -24.633 1.00 88.56 72 ILE A C 1
ATOM 607 O O . ILE A 1 72 ? 49.690 -6.646 -24.631 1.00 88.56 72 ILE A O 1
ATOM 611 N N . GLU A 1 73 ? 49.152 -4.617 -23.823 1.00 89.25 73 GLU A N 1
ATOM 612 C CA . GLU A 1 73 ? 50.095 -4.651 -22.705 1.00 89.25 73 GLU A CA 1
ATOM 613 C C . GLU A 1 73 ? 49.542 -5.511 -21.560 1.00 89.25 73 GLU A C 1
ATOM 615 O O . GLU A 1 73 ? 48.328 -5.571 -21.337 1.00 89.25 73 GLU A O 1
ATOM 620 N N . ASP A 1 74 ? 50.434 -6.154 -20.806 1.00 89.38 74 ASP A N 1
ATOM 621 C CA . ASP A 1 74 ? 50.047 -6.877 -19.598 1.00 89.38 74 ASP A CA 1
ATOM 622 C C . ASP A 1 74 ? 49.431 -5.923 -18.562 1.00 89.38 74 ASP A C 1
ATOM 624 O O . ASP A 1 74 ? 49.803 -4.752 -18.435 1.00 89.38 74 ASP A O 1
ATOM 628 N N . ALA A 1 75 ? 48.477 -6.429 -17.777 1.00 86.94 75 ALA A N 1
ATOM 629 C CA . ALA A 1 75 ? 47.852 -5.639 -16.726 1.00 86.94 75 ALA A CA 1
ATOM 630 C C . ALA A 1 75 ? 48.902 -5.169 -15.703 1.00 86.94 75 ALA A C 1
ATOM 632 O O . ALA A 1 75 ? 49.592 -5.980 -15.086 1.00 86.94 75 ALA A O 1
ATOM 633 N N . LYS A 1 76 ? 48.967 -3.851 -15.461 1.00 85.19 76 LYS A N 1
ATOM 634 C CA . LYS A 1 76 ? 49.961 -3.206 -14.576 1.00 85.19 76 LYS A CA 1
ATOM 635 C C . LYS A 1 76 ? 50.101 -3.851 -13.188 1.00 85.19 76 LYS A C 1
ATOM 637 O O . LYS A 1 76 ? 51.183 -3.824 -12.612 1.00 85.19 76 LYS A O 1
ATOM 642 N N . PHE A 1 77 ? 49.008 -4.375 -12.640 1.00 84.62 77 PHE A N 1
ATOM 643 C CA . PHE A 1 77 ? 48.943 -4.985 -11.308 1.00 84.62 77 PHE A CA 1
ATOM 644 C C . PHE A 1 77 ? 48.278 -6.368 -11.358 1.00 84.62 77 PHE A C 1
ATOM 646 O O . PHE A 1 77 ? 47.457 -6.691 -10.502 1.00 84.62 77 PHE A O 1
ATOM 653 N N . GLY A 1 78 ? 48.528 -7.126 -12.432 1.00 86.00 78 GLY A N 1
ATOM 654 C CA . GLY A 1 78 ? 47.975 -8.467 -12.599 1.00 86.00 78 GLY A CA 1
ATOM 655 C C . GLY A 1 78 ? 46.452 -8.494 -12.451 1.00 86.00 78 GLY A C 1
ATOM 656 O O . GLY A 1 78 ? 45.726 -7.780 -13.143 1.00 86.00 78 GLY A O 1
ATOM 657 N N . SER A 1 79 ? 45.966 -9.322 -11.526 1.00 84.94 79 SER A N 1
ATOM 658 C CA . SER A 1 79 ? 44.529 -9.497 -11.277 1.00 84.94 79 SER A CA 1
ATOM 659 C C . SER A 1 79 ? 43.892 -8.386 -10.432 1.00 84.94 79 SER A C 1
ATOM 661 O O . SER A 1 79 ? 42.663 -8.323 -10.353 1.00 84.94 79 SER A O 1
ATOM 663 N N . ALA A 1 80 ? 44.701 -7.543 -9.775 1.00 76.50 80 ALA A N 1
ATOM 664 C CA . ALA A 1 80 ? 44.274 -6.551 -8.784 1.00 76.50 80 ALA A CA 1
ATOM 665 C C . ALA A 1 80 ? 43.318 -7.105 -7.700 1.00 76.50 80 ALA A C 1
ATOM 667 O O . ALA A 1 80 ? 42.552 -6.358 -7.084 1.00 76.50 80 ALA A O 1
ATOM 668 N N . TRP A 1 81 ? 43.343 -8.419 -7.464 1.00 81.75 81 TRP A N 1
ATOM 669 C CA . TRP A 1 81 ? 42.571 -9.069 -6.416 1.00 81.75 81 TRP A CA 1
ATOM 670 C C . TRP A 1 81 ? 43.305 -8.950 -5.091 1.00 81.75 81 TRP A C 1
ATOM 672 O O . TRP A 1 81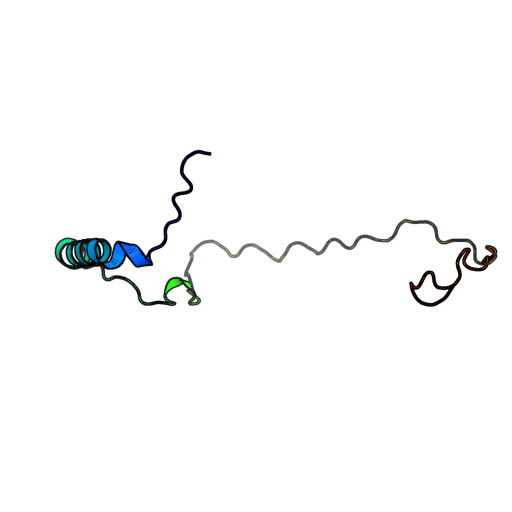 ? 44.509 -9.155 -5.009 1.00 81.75 81 TRP A O 1
ATOM 682 N N . PHE A 1 82 ? 42.561 -8.713 -4.013 1.00 79.12 82 PHE A N 1
ATOM 683 C CA . PHE A 1 82 ? 43.131 -8.484 -2.681 1.00 79.12 82 PHE A CA 1
ATOM 684 C C . PH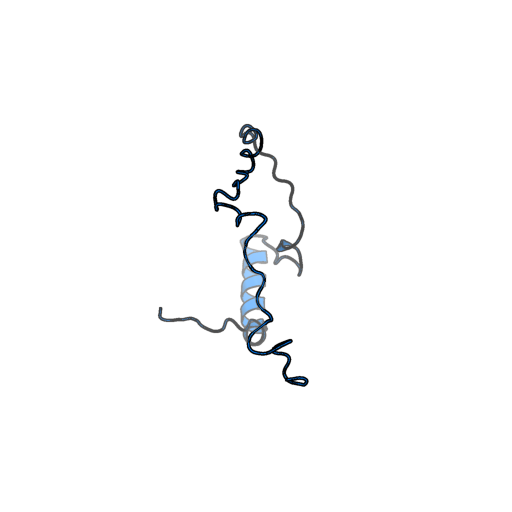E A 1 82 ? 44.037 -9.619 -2.150 1.00 79.12 82 PHE A C 1
ATOM 686 O O . PHE A 1 82 ? 44.727 -9.417 -1.155 1.00 79.12 82 PHE A O 1
ATOM 693 N N . MET A 1 83 ? 44.026 -10.802 -2.777 1.00 75.44 83 MET A N 1
ATOM 694 C CA . MET A 1 83 ? 44.799 -11.985 -2.373 1.00 75.44 83 MET A CA 1
ATOM 695 C C . MET A 1 83 ? 45.959 -12.349 -3.309 1.00 75.44 83 MET A C 1
ATOM 697 O O . MET A 1 83 ? 46.754 -13.211 -2.945 1.00 75.44 83 MET A O 1
ATOM 701 N N . TYR A 1 84 ? 46.062 -11.745 -4.494 1.00 65.12 84 TYR A N 1
ATOM 702 C CA . TYR A 1 84 ? 47.095 -12.077 -5.478 1.00 65.12 84 TYR A CA 1
ATOM 703 C C . TYR A 1 84 ? 47.605 -10.791 -6.135 1.00 65.12 84 TYR A C 1
ATOM 705 O O . TYR A 1 84 ? 46.807 -10.040 -6.696 1.00 65.12 84 TYR A O 1
ATOM 713 N N . ASN A 1 85 ? 48.923 -10.556 -6.037 1.00 61.91 85 ASN A N 1
ATOM 714 C CA . ASN A 1 85 ? 49.614 -9.454 -6.722 1.00 61.91 85 ASN A CA 1
ATOM 715 C C . ASN A 1 85 ? 49.435 -9.532 -8.240 1.00 61.91 85 ASN A C 1
ATOM 717 O O . ASN A 1 85 ? 49.501 -10.657 -8.786 1.00 61.91 85 ASN A O 1
#

pLDDT: mean 85.59, std 13.04, range [38.75, 98.12]

Radius of gyration: 31.08 Å; chains: 1; bounding box: 73×33×57 Å